Protein AF-A0A2J8NQ88-F1 (afdb_monomer)

Nearest PDB structures (foldseek):
  7zd6-assembly1_5  TM=2.616E-01  e=3.064E+00  Ovis aries

Structure (mmCIF, N/CA/C/O backbone):
data_AF-A0A2J8NQ88-F1
#
_entry.id   AF-A0A2J8NQ88-F1
#
loop_
_atom_site.group_PDB
_atom_site.id
_atom_site.type_symbol
_atom_site.label_atom_id
_atom_site.label_alt_id
_atom_site.label_comp_id
_atom_site.label_asym_id
_atom_site.label_entity_id
_atom_site.label_seq_id
_atom_site.pdbx_PDB_ins_code
_atom_site.Cartn_x
_atom_site.Cartn_y
_atom_site.Cartn_z
_atom_site.occupancy
_atom_site.B_iso_or_equiv
_atom_site.auth_seq_id
_atom_site.auth_comp_id
_atom_site.auth_asym_id
_atom_site.auth_atom_id
_atom_site.pdbx_PDB_model_num
ATOM 1 N N . GLU A 1 1 ? 4.399 -6.193 -14.904 1.00 76.56 1 GLU A N 1
ATOM 2 C CA . GLU A 1 1 ? 2.958 -6.138 -14.572 1.00 76.56 1 GLU A CA 1
ATOM 3 C C . GLU A 1 1 ? 2.791 -5.491 -13.209 1.00 76.56 1 GLU A C 1
ATOM 5 O O . GLU A 1 1 ? 3.669 -5.668 -12.365 1.00 76.56 1 GLU A O 1
ATOM 10 N N . LEU A 1 2 ? 1.726 -4.715 -13.023 1.00 83.94 2 LEU A N 1
ATOM 11 C CA . LEU A 1 2 ? 1.391 -4.077 -11.752 1.00 83.94 2 LEU A CA 1
ATOM 12 C C . LEU A 1 2 ? 0.214 -4.827 -11.126 1.00 83.94 2 LEU A C 1
ATOM 14 O O . LEU A 1 2 ? -0.758 -5.126 -11.813 1.00 83.94 2 LEU A O 1
ATOM 18 N N . ILE A 1 3 ? 0.334 -5.139 -9.843 1.00 89.00 3 ILE A N 1
ATOM 19 C CA . ILE A 1 3 ? -0.655 -5.840 -9.031 1.00 89.00 3 ILE A CA 1
ATOM 20 C C . ILE A 1 3 ? -1.304 -4.800 -8.126 1.00 89.00 3 ILE A C 1
ATOM 22 O O . ILE A 1 3 ? -0.604 -4.097 -7.396 1.00 89.00 3 ILE A O 1
ATOM 26 N N . GLU A 1 4 ? -2.626 -4.688 -8.190 1.00 91.06 4 GLU A N 1
ATOM 27 C CA . GLU A 1 4 ? -3.384 -3.820 -7.294 1.00 91.06 4 GLU A CA 1
ATOM 28 C C . GLU A 1 4 ? -3.391 -4.395 -5.875 1.00 91.06 4 GLU A C 1
ATOM 30 O O . GLU A 1 4 ? -3.544 -5.602 -5.671 1.00 91.06 4 GLU A O 1
ATOM 35 N N . ILE A 1 5 ? -3.218 -3.519 -4.890 1.00 90.88 5 ILE A N 1
ATOM 36 C CA . ILE A 1 5 ? -3.276 -3.850 -3.472 1.00 90.88 5 ILE A CA 1
ATOM 37 C C . ILE A 1 5 ? -4.248 -2.916 -2.756 1.00 90.88 5 ILE A C 1
ATOM 39 O O . ILE A 1 5 ? -4.268 -1.707 -2.990 1.00 90.88 5 ILE A O 1
ATOM 43 N N . GLY A 1 6 ? -5.025 -3.488 -1.842 1.00 90.44 6 GLY A N 1
ATOM 44 C CA . GLY A 1 6 ? -5.961 -2.774 -0.985 1.00 90.44 6 GLY A CA 1
ATOM 45 C C . GLY A 1 6 ? -5.978 -3.400 0.403 1.00 90.44 6 GLY A C 1
ATOM 46 O O . GLY A 1 6 ? -6.032 -4.621 0.534 1.00 90.44 6 GLY A O 1
ATOM 47 N N . CYS A 1 7 ? -5.902 -2.572 1.437 1.00 89.69 7 CYS A N 1
ATOM 48 C CA . CYS A 1 7 ? -5.985 -2.978 2.833 1.00 89.69 7 CYS A CA 1
ATOM 49 C C . CYS A 1 7 ? -6.727 -1.903 3.629 1.00 89.69 7 CYS A C 1
ATOM 51 O O . CYS A 1 7 ? -6.478 -0.708 3.464 1.00 89.69 7 CYS A O 1
ATOM 53 N N . GLU A 1 8 ? -7.636 -2.323 4.498 1.00 90.31 8 GLU A N 1
ATOM 54 C CA . GLU A 1 8 ? -8.366 -1.442 5.402 1.00 90.31 8 GLU A CA 1
ATOM 55 C C . GLU A 1 8 ? -8.335 -2.063 6.795 1.00 90.31 8 GLU A C 1
ATOM 57 O O . GLU A 1 8 ? -8.800 -3.187 6.989 1.00 90.31 8 GLU A O 1
ATOM 62 N N . ASP A 1 9 ? -7.776 -1.335 7.756 1.00 86.69 9 ASP A N 1
ATOM 63 C CA . ASP A 1 9 ? -7.715 -1.744 9.152 1.00 86.69 9 ASP A CA 1
ATOM 64 C C . ASP A 1 9 ? -8.566 -0.788 9.985 1.00 86.69 9 ASP A C 1
ATOM 66 O O . ASP A 1 9 ? -8.272 0.402 10.129 1.00 86.69 9 ASP A O 1
ATOM 70 N N . LYS A 1 10 ? -9.653 -1.330 10.532 1.00 84.88 10 LYS A N 1
ATOM 71 C CA . LYS A 1 10 ? -10.612 -0.575 11.343 1.00 84.88 10 LYS A CA 1
ATOM 72 C C . LYS A 1 10 ? -10.110 -0.331 12.762 1.00 84.88 10 LYS A C 1
ATOM 74 O O . LYS A 1 10 ? -10.512 0.653 13.371 1.00 84.88 10 LYS A O 1
ATOM 79 N N . THR A 1 11 ? -9.246 -1.200 13.285 1.00 86.00 11 THR A N 1
ATOM 80 C CA . THR A 1 11 ? -8.662 -1.064 14.625 1.00 86.00 11 THR A CA 1
ATOM 81 C C . THR A 1 11 ? -7.671 0.091 14.657 1.00 86.00 11 THR A C 1
ATOM 83 O O . THR A 1 11 ? -7.651 0.866 15.609 1.00 86.00 11 THR A O 1
ATOM 86 N N . LEU A 1 12 ? -6.884 0.234 13.593 1.00 81.44 12 LEU A N 1
ATOM 87 C CA . LEU A 1 12 ? -5.903 1.304 13.429 1.00 81.44 12 LEU A CA 1
ATOM 88 C C . LEU A 1 12 ? -6.433 2.491 12.603 1.00 81.44 12 LEU A C 1
ATOM 90 O O . LEU A 1 12 ? -5.691 3.440 12.358 1.00 81.44 12 LEU A O 1
ATOM 94 N N . ALA A 1 13 ? -7.706 2.442 12.190 1.00 84.50 13 ALA A N 1
ATOM 95 C CA . ALA A 1 13 ? -8.396 3.455 11.391 1.00 84.50 13 ALA A CA 1
ATOM 96 C C . ALA A 1 13 ? -7.601 3.920 10.153 1.00 84.50 13 ALA A C 1
ATOM 98 O O . ALA A 1 13 ? -7.629 5.101 9.796 1.00 84.50 13 ALA A O 1
ATOM 99 N N . PHE A 1 14 ? -6.890 3.001 9.487 1.00 85.00 14 PHE A N 1
ATOM 100 C CA . PHE A 1 14 ? -6.121 3.311 8.282 1.00 85.00 14 PHE A CA 1
ATOM 101 C C . PHE A 1 14 ? -6.628 2.535 7.070 1.00 85.00 14 PHE A C 1
ATOM 103 O O . PHE A 1 14 ? -7.103 1.404 7.158 1.00 85.00 14 PHE A O 1
ATOM 110 N N . LYS A 1 15 ? -6.476 3.162 5.905 1.00 87.19 15 LYS A N 1
ATOM 111 C CA . LYS A 1 15 ? -6.776 2.570 4.606 1.00 87.19 15 LYS A CA 1
ATOM 112 C C . LYS A 1 15 ? -5.596 2.781 3.672 1.00 87.19 15 LYS A C 1
ATOM 114 O O . LYS A 1 15 ? -5.083 3.894 3.567 1.00 87.19 15 LYS A O 1
ATOM 119 N N . MET A 1 16 ? -5.178 1.721 2.996 1.00 89.62 16 MET A N 1
ATOM 120 C CA . MET A 1 16 ? -4.086 1.716 2.034 1.00 89.62 16 MET A CA 1
ATOM 121 C C . MET A 1 16 ? -4.577 1.116 0.724 1.00 89.62 16 MET A C 1
ATOM 123 O O . MET A 1 16 ? -5.014 -0.027 0.702 1.00 89.62 16 MET A O 1
ATOM 127 N N . ASN A 1 17 ? -4.418 1.8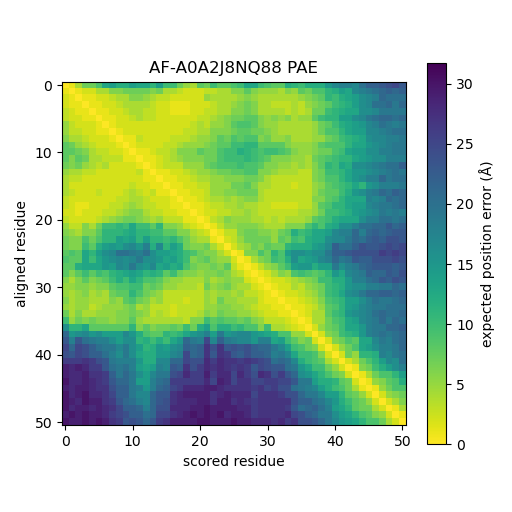60 -0.365 1.00 90.00 17 ASN A N 1
ATOM 128 C CA . ASN A 1 17 ? -4.640 1.374 -1.722 1.00 90.00 17 ASN A CA 1
ATOM 129 C C . ASN A 1 17 ? -3.410 1.711 -2.570 1.00 90.00 17 ASN A C 1
ATOM 131 O O . ASN A 1 17 ? -2.779 2.749 -2.351 1.00 90.00 17 ASN A O 1
ATOM 135 N N . GLY A 1 18 ? -3.075 0.876 -3.548 1.00 89.81 18 GLY A N 1
ATOM 136 C CA . GLY A 1 18 ? -1.954 1.150 -4.439 1.00 89.81 18 GLY A CA 1
ATOM 137 C C . GLY A 1 18 ? -1.663 0.032 -5.426 1.00 89.81 18 GLY A C 1
ATOM 138 O O . GLY A 1 18 ? -2.456 -0.885 -5.607 1.00 89.81 18 GLY A O 1
ATOM 139 N N . TYR A 1 19 ? -0.490 0.117 -6.050 1.00 90.94 19 TYR A N 1
ATOM 140 C CA . TYR A 1 19 ? -0.007 -0.868 -7.010 1.00 90.94 19 TYR A CA 1
ATOM 141 C C . TYR A 1 19 ? 1.421 -1.279 -6.669 1.00 90.94 19 TYR A C 1
ATOM 143 O O . TYR A 1 19 ? 2.261 -0.428 -6.372 1.00 90.94 19 TYR A O 1
ATOM 151 N N . ILE A 1 20 ? 1.707 -2.575 -6.750 1.00 89.44 20 ILE A N 1
ATOM 152 C CA . ILE A 1 20 ? 3.045 -3.141 -6.568 1.0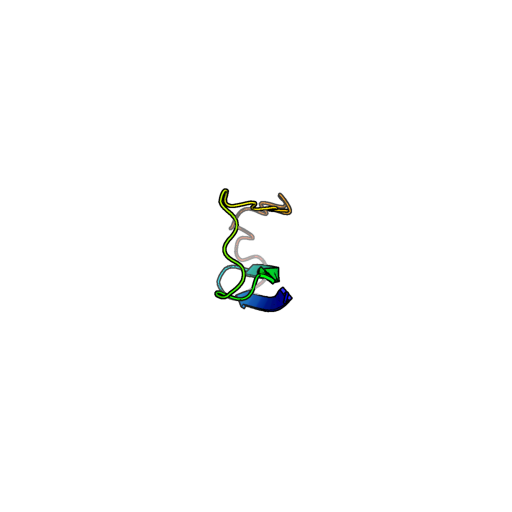0 89.44 20 ILE A CA 1
ATOM 153 C C . ILE A 1 20 ? 3.468 -3.824 -7.865 1.00 89.44 20 ILE A C 1
ATOM 155 O O . ILE A 1 20 ? 2.682 -4.505 -8.518 1.00 89.44 20 ILE A O 1
ATOM 159 N N . SER A 1 21 ? 4.725 -3.654 -8.262 1.00 86.94 21 SER A N 1
ATOM 160 C CA . SER A 1 21 ? 5.288 -4.394 -9.387 1.00 86.94 21 SER A CA 1
ATOM 161 C C . SER A 1 21 ? 5.396 -5.886 -9.066 1.00 86.94 21 SER A C 1
ATOM 163 O O . SER A 1 21 ? 5.903 -6.254 -8.009 1.00 86.94 21 SER A O 1
ATOM 165 N N . ASN A 1 22 ? 4.966 -6.740 -9.997 1.00 83.00 22 ASN A N 1
ATOM 166 C CA . ASN A 1 22 ? 5.165 -8.190 -9.925 1.00 83.00 22 ASN A CA 1
ATOM 167 C C . ASN A 1 22 ? 6.642 -8.509 -9.599 1.00 83.00 22 ASN A C 1
ATOM 169 O O . ASN A 1 22 ? 7.540 -7.832 -10.098 1.00 83.00 22 ASN A O 1
ATOM 173 N N . ALA A 1 23 ? 6.903 -9.544 -8.796 1.00 76.25 23 ALA A N 1
ATOM 174 C CA . ALA A 1 23 ? 8.245 -9.974 -8.394 1.00 76.25 23 ALA A CA 1
ATOM 175 C C . ALA A 1 23 ? 9.186 -10.252 -9.584 1.00 76.25 23 ALA A C 1
ATOM 177 O O . ALA A 1 23 ? 10.401 -10.128 -9.456 1.00 76.25 23 ALA A O 1
ATOM 178 N N . ASN A 1 24 ? 8.630 -10.572 -10.758 1.00 73.31 24 ASN A N 1
ATOM 179 C CA . ASN A 1 24 ? 9.400 -10.748 -11.993 1.00 73.31 24 ASN A CA 1
ATOM 180 C C . ASN A 1 24 ? 9.871 -9.419 -12.630 1.00 73.31 24 ASN A C 1
ATOM 182 O O . ASN A 1 24 ? 10.542 -9.411 -13.660 1.00 73.31 24 ASN A O 1
ATOM 186 N N . TYR A 1 25 ? 9.515 -8.277 -12.040 1.00 72.62 25 TYR A N 1
ATOM 187 C CA . TYR A 1 25 ? 9.922 -6.945 -12.470 1.00 72.62 25 TYR A CA 1
ATOM 188 C C . TYR A 1 25 ? 11.026 -6.418 -11.542 1.00 72.62 25 TYR A C 1
ATOM 190 O O . TYR A 1 25 ? 10.789 -5.618 -10.639 1.00 72.62 25 TYR A O 1
ATOM 198 N N . SER A 1 26 ? 12.253 -6.905 -11.746 1.00 71.81 26 SER A N 1
ATOM 199 C CA . SER A 1 26 ? 13.422 -6.465 -10.978 1.00 71.81 26 SER A CA 1
ATOM 200 C C . SER A 1 26 ? 14.061 -5.237 -11.626 1.00 71.81 26 SER A C 1
ATOM 202 O O . SER A 1 26 ? 14.687 -5.313 -12.685 1.00 71.81 26 SER A O 1
ATOM 204 N N . VAL A 1 27 ? 13.894 -4.081 -10.988 1.00 68.88 27 VAL A N 1
ATOM 205 C CA . VAL A 1 27 ? 14.591 -2.840 -11.342 1.00 68.88 27 VAL A CA 1
ATOM 206 C C . VAL A 1 27 ? 15.851 -2.695 -10.486 1.00 68.88 27 VAL A C 1
ATOM 208 O O . VAL A 1 27 ? 15.838 -2.968 -9.290 1.00 68.88 27 VAL A O 1
ATOM 211 N N . LYS A 1 28 ? 16.959 -2.217 -11.071 1.00 75.75 28 LYS A N 1
ATOM 212 C CA . LYS A 1 28 ? 18.252 -2.047 -10.364 1.00 75.75 28 LYS A CA 1
ATOM 213 C C . LYS A 1 28 ? 18.194 -1.087 -9.163 1.00 75.75 28 LYS A C 1
ATOM 215 O O . LYS A 1 28 ? 19.123 -1.064 -8.362 1.00 75.75 28 LYS A O 1
ATOM 220 N N . LYS A 1 29 ? 17.148 -0.260 -9.063 1.00 71.31 29 L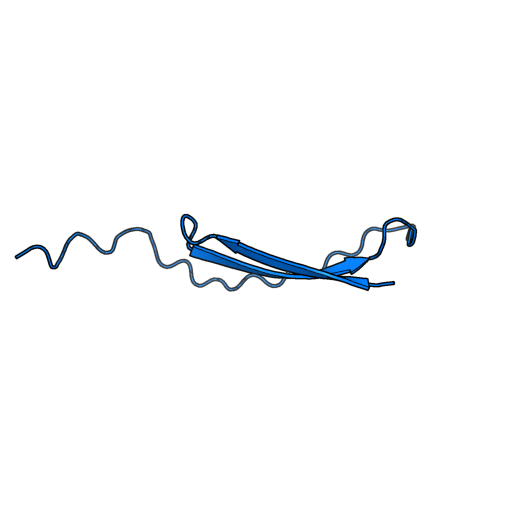YS A N 1
ATOM 221 C CA . LYS A 1 29 ? 16.897 0.676 -7.960 1.00 71.31 29 LYS A CA 1
ATOM 222 C C . LYS A 1 29 ? 15.432 0.574 -7.546 1.00 71.31 29 LYS A C 1
ATOM 224 O O . LYS A 1 29 ? 14.563 0.671 -8.406 1.00 71.31 29 LYS A O 1
ATOM 229 N N . CYS A 1 30 ? 15.175 0.403 -6.250 1.00 78.75 30 CYS A N 1
ATOM 230 C CA . CYS A 1 30 ? 13.823 0.425 -5.697 1.00 78.75 30 CYS A CA 1
ATOM 231 C C . CYS A 1 30 ? 13.230 1.835 -5.841 1.00 78.75 30 CYS A C 1
ATOM 233 O O . CYS A 1 30 ? 13.864 2.815 -5.449 1.00 78.75 30 CYS A O 1
ATOM 235 N N . ILE A 1 31 ? 12.034 1.932 -6.421 1.00 80.75 31 ILE A N 1
ATOM 236 C CA . ILE A 1 31 ? 11.278 3.180 -6.553 1.00 80.75 31 ILE A CA 1
ATOM 237 C C . ILE A 1 31 ? 10.014 3.012 -5.717 1.00 80.75 31 ILE A C 1
ATOM 239 O O . ILE A 1 31 ? 9.235 2.093 -5.961 1.00 80.75 31 ILE A O 1
ATOM 243 N N . PHE A 1 32 ? 9.821 3.891 -4.735 1.00 83.25 32 PHE A N 1
ATOM 244 C CA . PHE A 1 32 ? 8.696 3.832 -3.809 1.00 83.25 32 PHE A CA 1
ATOM 245 C C . PHE A 1 32 ? 8.029 5.205 -3.708 1.00 83.25 32 PHE A C 1
ATOM 247 O O . PHE A 1 32 ? 8.663 6.182 -3.313 1.00 83.25 32 PHE A O 1
ATOM 254 N N . LEU A 1 33 ? 6.758 5.274 -4.106 1.00 84.00 33 LEU A N 1
ATOM 255 C CA . LEU A 1 33 ? 5.932 6.479 -4.053 1.00 84.00 33 LEU A CA 1
ATOM 256 C C . LEU A 1 33 ? 4.911 6.309 -2.930 1.00 84.00 33 LEU A C 1
ATOM 258 O O . LEU A 1 33 ? 4.069 5.416 -2.992 1.00 84.00 33 LEU A O 1
ATOM 262 N N . LEU A 1 34 ? 4.997 7.161 -1.911 1.00 87.12 34 LEU A N 1
ATOM 263 C CA . LEU A 1 34 ? 4.164 7.081 -0.718 1.00 87.12 34 LEU A CA 1
ATOM 264 C C . LEU A 1 34 ? 3.388 8.383 -0.528 1.00 87.12 34 LEU A C 1
ATOM 266 O O . LEU A 1 34 ? 3.976 9.445 -0.335 1.00 87.12 34 LEU A O 1
ATOM 270 N N . PHE A 1 35 ? 2.062 8.277 -0.542 1.00 83.00 35 PHE A N 1
ATOM 271 C CA . PHE A 1 35 ? 1.151 9.374 -0.240 1.00 83.00 35 PHE A CA 1
ATOM 272 C C . PHE A 1 35 ? 0.482 9.094 1.107 1.00 83.00 35 PHE A C 1
ATOM 274 O O . PHE A 1 35 ? -0.397 8.240 1.200 1.00 83.00 35 PHE A O 1
ATOM 281 N N . ILE A 1 36 ? 0.916 9.791 2.159 1.00 84.38 36 ILE A N 1
ATOM 282 C CA . ILE A 1 36 ? 0.295 9.720 3.488 1.00 84.38 36 ILE A CA 1
ATOM 283 C C . ILE A 1 36 ? -0.614 10.932 3.654 1.00 84.38 36 ILE A C 1
ATOM 285 O O . ILE A 1 36 ? -0.170 12.072 3.520 1.00 84.38 36 ILE A O 1
ATOM 289 N N . ASN A 1 37 ? -1.877 10.691 3.996 1.00 77.88 37 ASN A N 1
ATOM 290 C CA . ASN A 1 37 ? -2.770 11.756 4.425 1.00 77.88 37 ASN A CA 1
ATOM 291 C C . ASN A 1 37 ? -2.485 12.091 5.904 1.00 77.88 37 ASN A C 1
ATOM 293 O O . ASN A 1 37 ? -2.598 11.221 6.763 1.00 77.88 37 ASN A O 1
ATOM 297 N N . HIS A 1 38 ? -2.098 13.331 6.218 1.00 63.78 38 HIS A N 1
ATOM 298 C CA . HIS A 1 38 ? -1.608 13.738 7.549 1.00 63.78 38 HIS A CA 1
ATOM 299 C C . HIS A 1 38 ? -2.729 14.197 8.510 1.00 63.78 38 HIS A C 1
ATOM 301 O O . HIS A 1 38 ? -2.526 15.079 9.347 1.00 63.78 38 HIS A O 1
ATOM 307 N N . PHE A 1 39 ? -3.934 13.628 8.433 1.00 59.50 39 PHE A N 1
ATOM 308 C CA . PHE A 1 39 ? -4.953 13.887 9.457 1.00 59.50 39 PHE A CA 1
ATOM 309 C C . PHE A 1 39 ? -4.706 12.987 10.667 1.00 59.50 39 PHE A C 1
ATOM 311 O O . PHE A 1 39 ? -5.421 12.022 10.915 1.00 59.50 39 PHE A O 1
ATOM 318 N N . ALA A 1 40 ? -3.673 13.332 11.437 1.00 54.31 40 ALA A N 1
ATOM 319 C CA . ALA A 1 40 ? -3.469 12.836 12.789 1.00 54.31 40 ALA A CA 1
ATOM 320 C C . ALA A 1 40 ? -4.568 13.412 13.696 1.00 54.31 40 ALA A C 1
ATOM 322 O O . ALA A 1 40 ? -4.355 14.361 14.450 1.00 54.31 40 ALA A O 1
ATOM 323 N N . THR A 1 41 ? -5.778 12.867 13.602 1.00 51.62 41 THR A N 1
ATOM 324 C CA . THR A 1 41 ? -6.770 13.077 14.651 1.00 51.62 41 THR A CA 1
ATOM 325 C C . THR A 1 41 ? -6.322 12.240 15.839 1.00 51.62 41 THR A C 1
ATOM 327 O O . THR A 1 41 ? -6.363 11.013 15.820 1.00 51.62 41 THR A O 1
ATOM 330 N N . ARG A 1 42 ? -5.775 12.930 16.848 1.00 47.56 42 ARG A N 1
ATOM 331 C CA . ARG A 1 42 ? -5.415 12.353 18.142 1.00 47.56 42 ARG A CA 1
ATOM 332 C C . ARG A 1 42 ? -6.527 11.422 18.614 1.00 47.56 42 ARG A C 1
ATOM 334 O O . ARG A 1 42 ? -7.685 11.817 18.716 1.00 47.56 42 ARG A O 1
ATOM 341 N N . THR A 1 43 ? -6.110 10.229 19.003 1.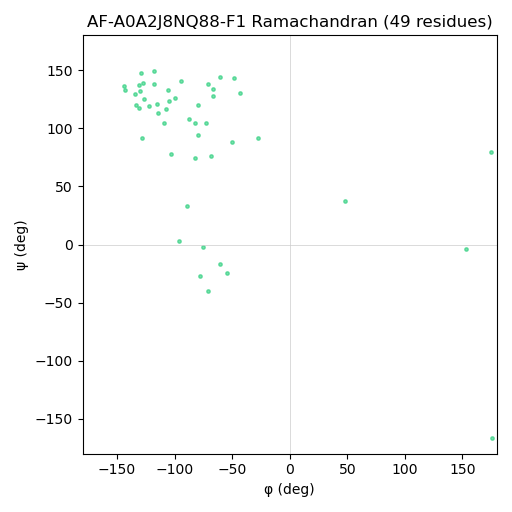00 52.81 43 THR A N 1
ATOM 342 C CA . THR A 1 43 ? -6.770 9.365 19.973 1.00 52.81 43 THR A CA 1
ATOM 343 C C . THR A 1 43 ? -7.092 10.160 21.244 1.00 52.81 43 THR A C 1
ATOM 345 O O . THR A 1 43 ? -6.249 10.297 22.127 1.00 52.81 43 THR A O 1
ATOM 348 N N . CYS A 1 44 ? -8.259 10.793 21.268 1.00 50.59 44 CYS A N 1
ATOM 349 C CA . CYS A 1 44 ? -9.063 11.151 22.436 1.00 50.59 44 CYS A CA 1
ATOM 350 C C . CYS A 1 44 ? -10.241 11.981 21.921 1.00 50.59 44 CYS A C 1
ATOM 352 O O . CYS A 1 44 ? -10.242 13.206 22.017 1.00 50.59 44 CYS A O 1
ATOM 354 N N . TRP A 1 45 ? -11.262 11.316 21.386 1.00 35.31 45 TRP A N 1
ATOM 355 C CA . TRP A 1 45 ? -12.596 11.749 21.773 1.00 35.31 45 TRP A CA 1
ATOM 356 C C . TRP A 1 45 ? -12.852 11.061 23.110 1.00 35.31 45 TRP A C 1
ATOM 358 O O . TRP A 1 45 ? -12.974 9.835 23.133 1.00 35.31 45 TRP A O 1
ATOM 368 N N . PRO A 1 46 ? -12.787 11.795 24.236 1.00 49.44 46 PRO A N 1
ATOM 369 C CA . PRO A 1 4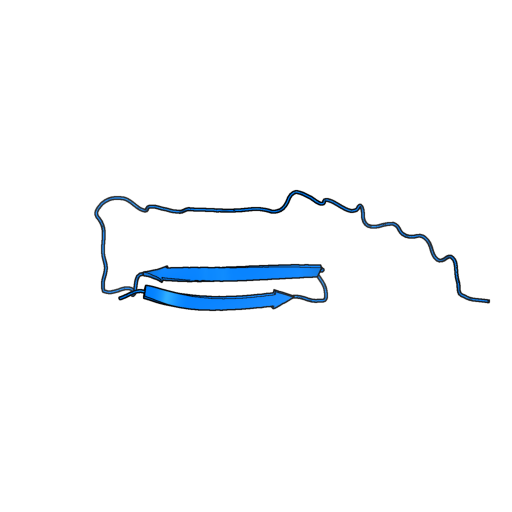6 ? -13.187 11.220 25.500 1.00 49.44 46 PRO A CA 1
ATOM 370 C C . PRO A 1 46 ? -14.653 10.832 25.356 1.00 49.44 46 PRO A C 1
ATOM 372 O O . PRO A 1 46 ? -15.412 11.527 24.684 1.00 49.44 46 PRO A O 1
ATOM 375 N N . LEU A 1 47 ? -15.004 9.719 25.983 1.00 56.84 47 LEU A N 1
ATOM 376 C CA . LEU A 1 47 ? -16.346 9.340 26.402 1.00 56.84 47 LEU A CA 1
ATOM 377 C C . LEU A 1 47 ? -17.218 10.587 26.664 1.00 56.84 47 LEU A C 1
ATOM 379 O O . LEU A 1 47 ? -17.200 11.162 27.747 1.00 5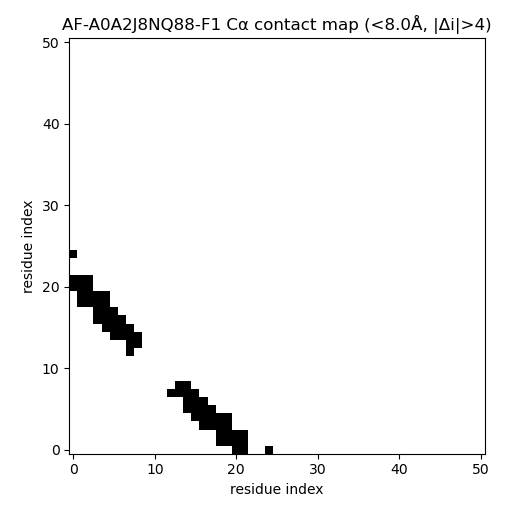6.84 47 LEU A O 1
ATOM 383 N N . TRP A 1 48 ? -17.932 11.047 25.643 1.00 49.41 48 TRP A N 1
ATOM 384 C CA . TRP A 1 48 ? -19.015 12.017 25.732 1.00 49.41 48 TRP A CA 1
ATOM 385 C C . TRP A 1 48 ? -20.158 11.357 24.985 1.00 49.41 48 TRP A C 1
ATOM 387 O O . TRP A 1 48 ? -20.236 11.439 23.761 1.00 49.41 48 TRP A O 1
ATOM 397 N N . GLY A 1 49 ? -20.989 10.623 25.718 1.00 50.91 49 GLY A 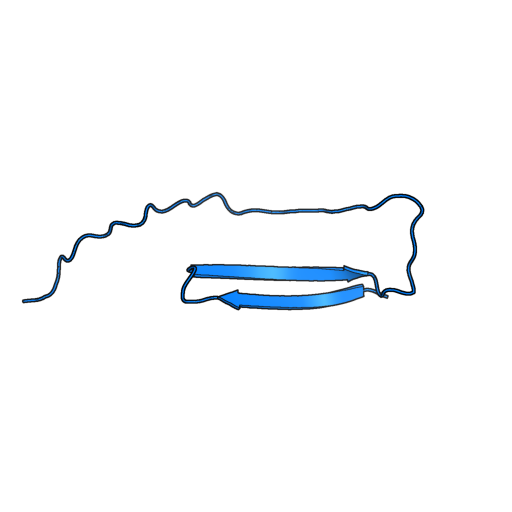N 1
ATOM 398 C CA . GLY A 1 49 ? -22.192 10.042 25.136 1.00 50.91 49 GLY A CA 1
ATOM 399 C C . GLY A 1 49 ? -22.731 8.777 25.785 1.00 50.91 49 GLY A C 1
ATOM 400 O O . GLY A 1 49 ? -23.802 8.354 25.366 1.00 50.91 49 GLY A O 1
ATOM 401 N N . ASP A 1 50 ? -22.073 8.203 26.793 1.00 47.56 50 ASP A N 1
ATOM 402 C CA . ASP A 1 50 ? -22.733 7.211 27.643 1.00 47.56 50 ASP A CA 1
ATOM 403 C C . ASP A 1 50 ? -23.589 7.982 28.657 1.00 47.56 50 ASP A C 1
ATOM 405 O O . ASP A 1 50 ? -23.082 8.529 29.641 1.00 47.56 50 ASP A O 1
ATOM 409 N N . GLY A 1 51 ? -24.866 8.147 28.301 1.00 48.41 51 GLY A N 1
ATOM 410 C CA . GLY A 1 51 ? -25.924 8.599 29.205 1.00 48.41 51 GLY A CA 1
ATOM 411 C C . GLY A 1 51 ? -26.320 7.542 30.225 1.00 48.41 51 GLY A C 1
ATOM 412 O O . GLY A 1 51 ? -25.972 6.355 30.034 1.00 48.41 51 GLY A O 1
#

Foldseek 3Di:
DWDWDWDQDPVVRDIDTDIDDDPVDDDPDDDDDDDDDPPCPDPDPDPDDPD

InterPro dom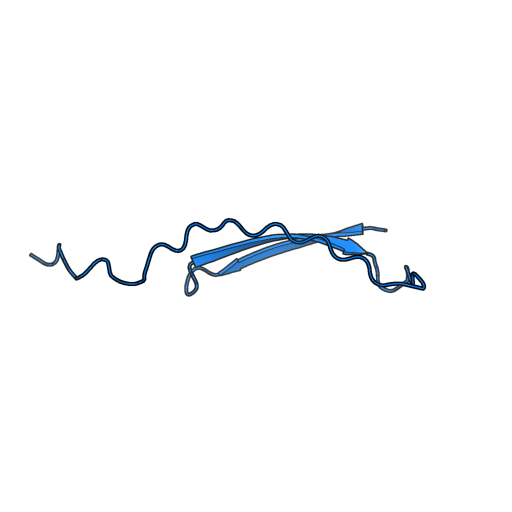ains:
  IPR014721 Small ribosomal subunit protein uS5 doma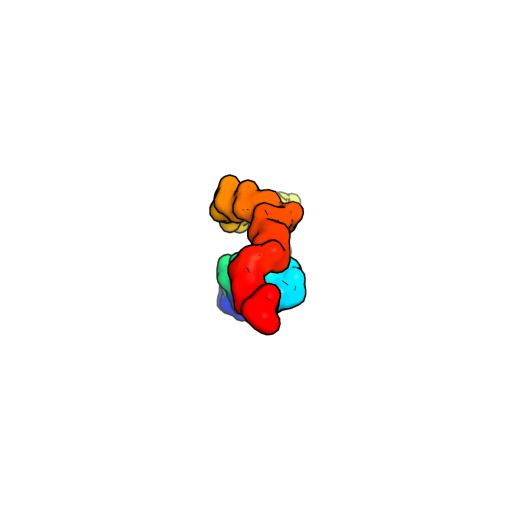in 2-type fold, subgroup [G3DSA:3.30.230.10] (1-44)

pLDDT: mean 74.6, std 15.68, range [35.31, 91.06]

Radius of gyration: 17.65 Å; Cα contacts (8 Å, |Δi|>4): 33; chains: 1; bounding box: 44×25×44 Å

Mean predicted aligned error: 11.12 Å

Sequence (51 aa):
ELIEIGCEDKTLAFKMNGYISNANYSVKKCIFLLFINHFATRTCWPLWGDG

Organism: Pan troglodytes (NCBI:txid9598)

Secondary structure (DSSP, 8-state):
-EEEEEEEETTTTEEEEEEEE-TT---SS-------------S--------

Solvent-accessible surface area (backbone atoms only — not comparable to full-atom values): 3816 Å² total; per-residue (Å²): 106,74,42,80,46,76,51,75,42,78,90,77,72,44,75,48,74,52,73,44,70,39,87,91,62,80,61,101,63,92,82,85,90,83,88,79,82,84,79,80,74,70,96,68,79,68,95,78,77,88,125